Protein AF-A0A212UHA3-F1 (afdb_monomer)

Structure (mmCIF, N/CA/C/O backbone):
data_AF-A0A212UHA3-F1
#
_entry.id   AF-A0A212UHA3-F1
#
loop_
_atom_site.group_PDB
_atom_site.id
_atom_site.type_symbol
_atom_site.label_atom_id
_atom_site.label_alt_id
_atom_site.label_comp_id
_atom_site.label_asym_id
_atom_site.label_entity_id
_atom_site.label_seq_id
_atom_site.pdbx_PDB_ins_code
_atom_site.Cartn_x
_atom_site.Cartn_y
_atom_site.Cartn_z
_atom_site.occupancy
_atom_site.B_iso_or_equiv
_atom_site.auth_seq_id
_atom_site.auth_comp_id
_atom_site.au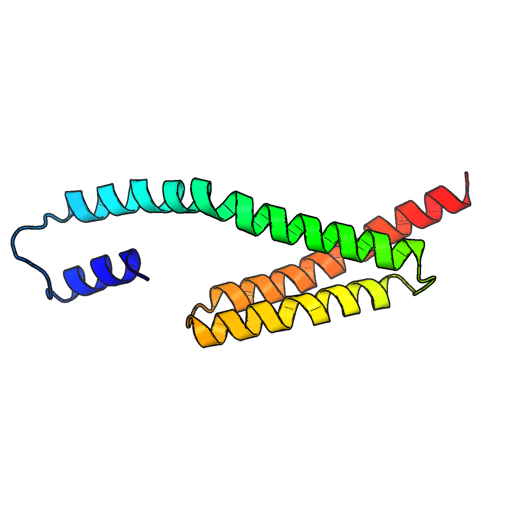th_asym_id
_atom_site.auth_atom_id
_atom_site.pdbx_PDB_model_num
ATOM 1 N N . MET A 1 1 ? 6.995 -4.032 -18.644 1.00 47.06 1 MET A N 1
ATOM 2 C CA . MET A 1 1 ? 8.393 -4.121 -19.116 1.00 47.06 1 MET A CA 1
ATOM 3 C C . MET A 1 1 ? 8.597 -3.582 -20.530 1.00 47.06 1 MET A C 1
ATOM 5 O O . MET A 1 1 ? 9.702 -3.164 -20.809 1.00 47.06 1 MET A O 1
ATOM 9 N N . THR A 1 2 ? 7.586 -3.495 -21.397 1.00 55.62 2 THR A N 1
ATOM 10 C CA . THR A 1 2 ? 7.759 -3.180 -22.831 1.00 55.62 2 THR A CA 1
ATOM 11 C C . THR A 1 2 ? 8.193 -1.740 -23.151 1.00 55.62 2 THR A C 1
ATOM 13 O O . THR A 1 2 ? 9.024 -1.548 -24.021 1.00 55.62 2 THR A O 1
ATOM 16 N N . TYR A 1 3 ? 7.715 -0.717 -22.433 1.00 55.81 3 TYR A N 1
ATOM 17 C CA . TYR A 1 3 ? 7.925 0.691 -22.835 1.00 55.81 3 TYR A CA 1
ATOM 18 C C . TYR A 1 3 ? 9.297 1.260 -22.474 1.00 55.81 3 TYR A C 1
ATOM 20 O O . TYR A 1 3 ? 9.972 1.839 -23.320 1.00 55.81 3 TYR A O 1
ATOM 28 N N . ALA A 1 4 ? 9.744 1.044 -21.231 1.00 56.06 4 ALA A N 1
ATOM 29 C CA . ALA A 1 4 ? 11.111 1.377 -20.838 1.00 56.06 4 ALA A CA 1
ATOM 30 C C . ALA A 1 4 ? 12.104 0.593 -21.702 1.00 56.06 4 ALA A C 1
ATOM 32 O O . ALA A 1 4 ? 13.076 1.163 -22.175 1.00 56.06 4 ALA A O 1
ATOM 33 N N . PHE A 1 5 ? 11.813 -0.676 -21.993 1.00 58.06 5 PHE A N 1
ATOM 34 C CA . PHE A 1 5 ? 12.634 -1.516 -22.859 1.00 58.06 5 PHE A CA 1
ATOM 35 C C . PHE A 1 5 ? 12.654 -1.000 -24.307 1.00 58.06 5 PHE A C 1
ATOM 37 O O . PHE A 1 5 ? 13.742 -0.824 -24.825 1.00 58.06 5 PHE A O 1
ATOM 44 N N . ASN A 1 6 ? 11.525 -0.616 -24.916 1.00 59.06 6 ASN A N 1
ATOM 45 C CA . ASN A 1 6 ? 11.484 -0.031 -26.269 1.00 59.06 6 ASN A CA 1
ATOM 46 C C . ASN A 1 6 ? 12.257 1.293 -26.368 1.00 59.06 6 ASN A C 1
ATOM 48 O O . ASN A 1 6 ? 13.009 1.499 -27.318 1.00 59.06 6 ASN A O 1
ATOM 52 N N . ILE A 1 7 ? 12.133 2.169 -25.365 1.00 63.53 7 ILE A N 1
ATOM 53 C CA . ILE A 1 7 ? 12.916 3.411 -25.293 1.00 63.53 7 ILE A CA 1
ATOM 54 C C . ILE A 1 7 ? 14.409 3.084 -25.161 1.00 63.53 7 ILE A C 1
ATOM 56 O O . ILE A 1 7 ? 15.228 3.651 -25.876 1.00 63.53 7 ILE A O 1
ATOM 60 N N . THR A 1 8 ? 14.770 2.128 -24.300 1.00 59.28 8 THR A N 1
ATOM 61 C CA . THR A 1 8 ? 16.168 1.722 -24.084 1.00 59.28 8 THR A CA 1
ATOM 62 C C . THR A 1 8 ? 16.757 1.074 -25.345 1.00 59.28 8 THR A C 1
ATOM 64 O O . THR A 1 8 ? 17.827 1.471 -25.786 1.00 59.28 8 THR A O 1
ATOM 67 N N . PHE A 1 9 ? 16.039 0.158 -25.999 1.00 61.69 9 PHE A N 1
ATOM 68 C CA . PHE A 1 9 ? 16.440 -0.492 -27.254 1.00 61.69 9 PHE A CA 1
ATOM 69 C C . PHE A 1 9 ? 16.665 0.517 -28.381 1.00 61.69 9 PHE A C 1
ATOM 71 O O . PHE A 1 9 ? 17.671 0.437 -29.083 1.00 61.69 9 PHE A O 1
ATOM 78 N N . LYS A 1 10 ? 15.797 1.529 -28.493 1.00 63.66 10 LYS A N 1
ATOM 79 C CA . LYS A 1 10 ? 15.949 2.603 -29.478 1.00 63.66 10 LYS A CA 1
ATOM 80 C C . LYS A 1 10 ? 17.114 3.546 -29.170 1.00 63.66 10 LYS A C 1
ATOM 82 O O . LYS A 1 10 ? 17.811 3.956 -30.091 1.00 63.66 10 LYS A O 1
ATOM 87 N N . VAL A 1 11 ? 17.382 3.836 -27.891 1.00 67.25 11 VAL A N 1
ATOM 88 C CA . VAL A 1 11 ? 18.584 4.577 -27.453 1.00 67.25 11 VAL A CA 1
ATOM 89 C C . VAL A 1 11 ? 19.869 3.800 -27.770 1.00 67.25 11 VAL A C 1
ATOM 91 O O . VAL A 1 11 ? 20.859 4.404 -28.170 1.00 67.25 11 VAL A O 1
ATOM 94 N N . PHE A 1 12 ? 19.853 2.471 -27.645 1.00 69.31 12 PHE A N 1
ATOM 95 C CA . PHE A 1 12 ? 20.987 1.604 -27.991 1.00 69.31 12 PHE A CA 1
ATOM 96 C C . PHE A 1 12 ? 21.068 1.243 -29.487 1.00 69.31 12 PHE A C 1
ATOM 98 O O . PHE A 1 12 ? 21.968 0.502 -29.877 1.00 69.31 12 PHE A O 1
ATOM 105 N N . GLY A 1 13 ? 20.167 1.757 -30.335 1.00 62.09 13 GLY A N 1
ATOM 106 C CA . GLY A 1 13 ? 20.157 1.486 -31.779 1.00 62.09 13 GLY A CA 1
ATOM 107 C C . GLY A 1 13 ? 19.785 0.046 -32.154 1.00 62.09 13 GLY A C 1
ATOM 108 O O . GLY A 1 13 ? 20.020 -0.380 -33.280 1.00 62.09 13 GLY A O 1
ATOM 109 N N . ILE A 1 14 ? 19.207 -0.715 -31.223 1.00 57.50 14 ILE A N 1
ATOM 110 C CA . ILE A 1 14 ? 18.754 -2.089 -31.433 1.00 57.50 14 ILE A CA 1
ATOM 111 C C . ILE A 1 14 ? 17.256 -2.013 -31.754 1.00 57.50 14 ILE A C 1
ATOM 1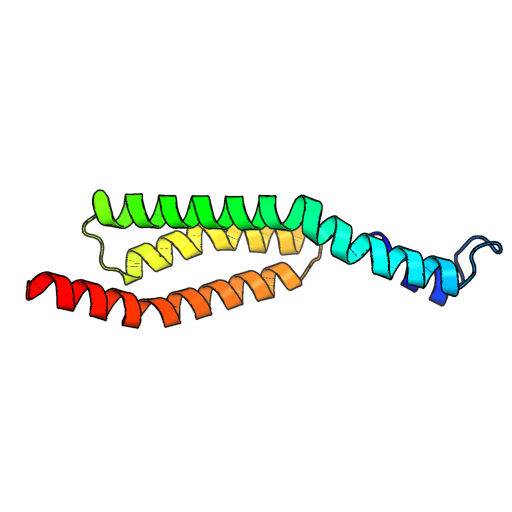13 O O . ILE A 1 14 ? 16.412 -2.119 -30.873 1.00 57.50 14 ILE A O 1
ATOM 117 N N . GLY A 1 15 ? 16.895 -1.746 -33.007 1.00 56.88 15 GLY A N 1
ATOM 118 C CA . GLY A 1 15 ? 15.494 -1.608 -33.414 1.00 56.88 15 GLY A CA 1
ATOM 119 C C . GLY A 1 15 ? 15.340 -1.541 -34.927 1.00 56.88 15 GLY A C 1
ATOM 120 O O . GLY A 1 15 ? 16.282 -1.186 -35.630 1.00 56.88 15 GLY A O 1
ATOM 121 N N . SER A 1 16 ? 14.164 -1.916 -35.437 1.00 58.78 16 SER A N 1
ATOM 122 C CA . SER A 1 16 ? 13.890 -1.854 -36.875 1.00 58.78 16 SER A CA 1
ATOM 123 C C . SER A 1 16 ? 13.989 -0.406 -37.377 1.00 58.78 16 SER A C 1
ATOM 125 O O . SER A 1 16 ? 13.445 0.507 -36.755 1.00 58.78 16 SER A O 1
ATOM 127 N N . GLU A 1 17 ? 14.671 -0.185 -38.504 1.00 58.75 17 GLU A N 1
ATOM 128 C CA . GLU A 1 17 ? 14.939 1.150 -39.076 1.00 58.75 17 GLU A CA 1
ATOM 129 C C . GLU A 1 17 ? 13.669 1.950 -39.445 1.00 58.75 17 GLU A C 1
ATOM 131 O O . GLU A 1 17 ? 13.758 3.094 -39.880 1.00 58.75 17 GLU A O 1
ATOM 136 N N . HIS A 1 18 ? 12.478 1.361 -39.298 1.00 57.56 18 HIS A N 1
ATOM 137 C CA . HIS A 1 18 ? 11.197 1.931 -39.721 1.00 57.56 18 HIS A CA 1
ATOM 138 C C . HIS A 1 18 ? 10.392 2.595 -38.597 1.00 57.56 18 HIS A C 1
ATOM 140 O O . HIS A 1 18 ? 9.358 3.203 -38.870 1.00 57.56 18 HIS A O 1
ATOM 146 N N . GLU A 1 19 ? 10.832 2.526 -37.340 1.00 63.59 19 GLU A N 1
ATOM 147 C CA . GLU A 1 19 ? 10.139 3.221 -36.257 1.00 63.59 19 GLU A CA 1
ATOM 148 C C . GLU A 1 19 ? 10.716 4.630 -36.064 1.00 63.59 19 GLU A C 1
ATOM 150 O O . GLU A 1 19 ? 11.875 4.796 -35.683 1.00 63.59 19 GLU A O 1
ATOM 155 N N . THR A 1 20 ? 9.902 5.675 -36.205 1.00 76.06 20 THR A N 1
ATOM 156 C CA . THR A 1 20 ? 10.263 7.057 -35.843 1.00 76.06 20 THR A CA 1
ATOM 157 C C . THR A 1 20 ? 10.168 7.292 -34.328 1.00 76.06 20 THR A C 1
ATOM 159 O O . THR A 1 20 ? 9.489 6.570 -33.600 1.00 76.06 20 THR A O 1
ATOM 162 N N . TRP A 1 21 ? 10.913 8.261 -33.784 1.00 71.25 21 TRP A N 1
ATOM 163 C CA . TRP A 1 21 ? 10.851 8.587 -32.346 1.00 71.25 21 TRP A CA 1
ATOM 164 C C . TRP A 1 21 ? 9.462 9.066 -31.914 1.00 71.25 21 TRP A C 1
ATOM 166 O O . TRP A 1 21 ? 9.014 8.757 -30.812 1.00 71.25 21 TRP A O 1
ATOM 176 N N . GLU A 1 22 ? 8.768 9.766 -32.809 1.00 78.50 22 GLU A N 1
ATOM 177 C CA . GLU A 1 22 ? 7.426 10.289 -32.572 1.00 78.50 22 GLU A CA 1
ATOM 178 C C . GLU A 1 22 ? 6.403 9.175 -32.340 1.00 78.50 22 GLU A C 1
ATOM 180 O O . GLU A 1 22 ? 5.627 9.266 -31.392 1.00 78.50 22 GLU A O 1
ATOM 185 N N . SER A 1 23 ? 6.439 8.092 -33.128 1.00 74.56 23 SER A N 1
ATOM 186 C CA . SER A 1 23 ? 5.497 6.979 -32.964 1.00 74.56 23 SER A CA 1
ATOM 187 C C . SER A 1 23 ? 5.686 6.269 -31.624 1.00 74.56 23 SER A C 1
ATOM 189 O O . SER A 1 23 ? 4.713 6.057 -30.908 1.00 74.56 23 SER A O 1
ATOM 191 N N . VAL A 1 24 ? 6.933 5.999 -31.225 1.00 73.69 24 VAL A N 1
ATOM 192 C CA . VAL A 1 24 ? 7.248 5.319 -29.955 1.00 73.69 24 VAL A CA 1
ATOM 193 C C . VAL A 1 24 ? 6.847 6.160 -28.741 1.00 73.69 24 VAL A C 1
ATOM 195 O O . VAL A 1 24 ? 6.321 5.625 -27.760 1.00 73.69 24 VAL A O 1
ATOM 198 N N . LEU A 1 25 ? 7.074 7.477 -28.787 1.00 76.19 25 LEU A N 1
ATOM 199 C CA . LEU A 1 25 ? 6.689 8.384 -27.703 1.00 76.19 25 LEU A CA 1
ATOM 200 C C . LEU A 1 25 ? 5.170 8.535 -27.604 1.00 76.19 25 LEU A C 1
ATOM 202 O O . LEU A 1 25 ? 4.630 8.481 -26.501 1.00 76.19 25 LEU A O 1
ATOM 206 N N . LEU A 1 26 ? 4.484 8.687 -28.736 1.00 79.19 26 LEU A N 1
ATOM 207 C CA . LEU A 1 26 ? 3.035 8.874 -28.784 1.00 79.19 26 LEU A CA 1
ATOM 208 C C . LEU A 1 26 ? 2.301 7.592 -28.369 1.00 79.19 26 LEU A C 1
ATOM 210 O O . LEU A 1 26 ? 1.371 7.642 -27.563 1.00 79.19 26 LEU A O 1
ATOM 214 N N . GLU A 1 27 ? 2.778 6.434 -28.828 1.00 74.81 27 GLU A N 1
ATOM 215 C CA . GLU A 1 27 ? 2.256 5.132 -28.423 1.00 74.81 27 GLU A CA 1
ATOM 216 C C . GLU A 1 27 ? 2.441 4.910 -26.921 1.00 74.81 27 GLU A C 1
ATOM 218 O O . GLU A 1 27 ? 1.477 4.564 -26.236 1.00 74.81 27 GLU A O 1
ATOM 223 N N . SER A 1 28 ? 3.632 5.192 -26.381 1.00 71.75 28 SER A N 1
ATOM 224 C CA . SER A 1 28 ? 3.902 5.093 -24.940 1.00 71.75 28 SER A CA 1
ATOM 225 C C . SER A 1 28 ? 3.034 6.063 -24.127 1.00 71.75 28 SER A C 1
ATOM 227 O O . SER A 1 28 ? 2.495 5.684 -23.087 1.00 71.75 28 SER A O 1
ATOM 229 N N . LEU A 1 29 ? 2.846 7.297 -24.606 1.00 77.81 29 LEU A N 1
ATOM 230 C CA . LEU A 1 29 ? 2.038 8.319 -23.937 1.00 77.81 29 LEU A CA 1
ATOM 231 C C . LEU A 1 29 ? 0.561 7.918 -23.825 1.00 77.81 29 LEU A C 1
ATOM 233 O O . LEU A 1 29 ? -0.069 8.227 -22.819 1.00 77.81 29 LEU A O 1
ATOM 237 N N . LEU A 1 30 ? 0.011 7.225 -24.826 1.00 77.31 30 LEU A N 1
ATOM 238 C CA . LEU A 1 30 ? -1.379 6.759 -24.820 1.00 77.31 30 LEU A CA 1
ATOM 239 C C . LEU A 1 30 ? -1.562 5.428 -24.087 1.00 77.31 30 LEU A C 1
ATOM 241 O O . LEU A 1 30 ? -2.531 5.257 -23.344 1.00 77.31 30 LEU A O 1
ATOM 245 N N . THR A 1 31 ? -0.648 4.478 -24.274 1.00 72.50 31 THR A N 1
ATOM 246 C CA . THR A 1 31 ? -0.811 3.132 -23.707 1.00 72.50 31 THR A CA 1
ATOM 247 C C . THR A 1 31 ? -0.563 3.081 -22.207 1.00 72.50 31 THR A C 1
ATOM 249 O O . THR A 1 31 ? -1.271 2.348 -21.523 1.00 72.50 31 THR A O 1
ATOM 252 N N . ILE A 1 32 ? 0.368 3.872 -21.662 1.00 73.00 32 ILE A N 1
ATOM 253 C CA . ILE A 1 32 ? 0.638 3.910 -20.215 1.00 73.00 32 ILE A CA 1
ATOM 254 C C . ILE A 1 32 ? -0.617 4.283 -19.396 1.00 73.00 32 ILE A C 1
ATOM 256 O O . ILE A 1 32 ? -1.001 3.498 -18.522 1.00 73.00 32 ILE A O 1
ATOM 260 N N . PRO A 1 33 ? -1.295 5.423 -19.643 1.00 73.81 33 PRO A N 1
ATOM 261 C CA . PRO A 1 33 ? -2.497 5.781 -18.898 1.00 73.81 33 PRO A CA 1
ATOM 262 C C . PRO A 1 33 ? -3.664 4.839 -19.195 1.00 73.81 33 PRO A C 1
ATOM 264 O O . PRO A 1 33 ? -4.421 4.537 -18.278 1.00 73.81 33 PRO A O 1
ATOM 267 N N . LEU A 1 34 ? -3.797 4.318 -20.420 1.00 78.25 34 LEU A N 1
ATOM 268 C CA . LEU A 1 34 ? -4.854 3.362 -20.760 1.00 78.25 34 LEU A CA 1
ATOM 269 C C . LEU A 1 34 ? -4.697 2.040 -19.995 1.00 78.25 34 LEU A C 1
ATOM 271 O O . LEU A 1 34 ? -5.661 1.543 -19.420 1.00 78.25 34 LEU A O 1
ATOM 275 N N . LEU A 1 35 ? -3.479 1.497 -19.934 1.00 70.50 35 LEU A N 1
ATOM 276 C CA . LEU A 1 35 ? -3.161 0.300 -19.153 1.00 70.50 35 LEU A CA 1
ATOM 277 C C . LEU A 1 35 ? -3.408 0.528 -17.665 1.00 70.50 35 LEU A C 1
ATOM 279 O O . LEU A 1 35 ? -3.988 -0.331 -16.997 1.00 70.50 35 LEU A O 1
ATOM 283 N N . PHE A 1 36 ? -3.009 1.696 -17.154 1.00 74.88 36 PHE A N 1
ATOM 284 C CA . PHE A 1 36 ? -3.316 2.066 -15.783 1.00 74.88 36 PHE A CA 1
ATOM 285 C C . PHE A 1 36 ? -4.827 2.145 -15.559 1.00 74.88 36 PHE A C 1
ATOM 287 O O . PHE A 1 36 ? -5.295 1.614 -14.568 1.00 74.88 36 PHE A O 1
ATOM 294 N N . LEU A 1 37 ? -5.609 2.724 -16.470 1.00 76.75 37 LEU A N 1
ATOM 295 C CA . LEU A 1 37 ? -7.058 2.863 -16.310 1.00 76.75 37 LEU A CA 1
ATOM 296 C C . LEU A 1 37 ? -7.812 1.528 -16.424 1.00 76.75 37 LEU A C 1
ATOM 298 O O . LEU A 1 37 ? -8.819 1.339 -15.750 1.00 76.75 37 LEU A O 1
ATOM 302 N N . LEU A 1 38 ? -7.342 0.603 -17.264 1.00 78.38 38 LEU A N 1
ATOM 303 C CA . LEU A 1 38 ? -8.012 -0.679 -17.488 1.00 78.38 38 LEU A CA 1
ATOM 304 C C . LEU A 1 38 ? -7.737 -1.676 -16.354 1.00 78.38 38 LEU A C 1
ATOM 306 O O . LEU A 1 38 ? -8.644 -2.357 -15.883 1.00 78.38 38 LEU A O 1
ATOM 310 N N . TYR A 1 39 ? -6.479 -1.754 -15.911 1.00 71.19 39 TYR A N 1
ATOM 311 C CA . TYR A 1 39 ? -6.028 -2.771 -14.956 1.00 71.19 39 TYR A CA 1
ATOM 312 C C . TYR A 1 39 ? -5.756 -2.205 -13.560 1.00 71.19 39 TYR A C 1
ATOM 314 O O . TYR A 1 39 ? -5.925 -2.906 -12.563 1.00 71.19 39 TYR A O 1
ATOM 322 N N . GLY A 1 40 ? -5.371 -0.932 -13.465 1.00 72.44 40 GLY A N 1
ATOM 323 C CA . GLY A 1 40 ? -5.057 -0.264 -12.202 1.00 72.44 40 GLY A CA 1
ATOM 324 C C . GLY A 1 40 ? -6.246 -0.215 -11.243 1.00 72.44 40 GLY A C 1
ATOM 325 O O . GLY A 1 40 ? -6.093 -0.703 -10.127 1.00 72.44 40 GLY A O 1
ATOM 326 N N . PRO A 1 41 ? -7.439 0.281 -11.631 1.00 77.56 41 PRO A N 1
ATOM 327 C CA . PRO A 1 41 ? -8.611 0.309 -10.760 1.00 77.56 41 PRO A CA 1
ATOM 328 C C . PRO A 1 41 ? -9.034 -1.061 -10.244 1.00 77.56 41 PRO A C 1
ATOM 330 O O . PRO A 1 41 ? -9.444 -1.160 -9.094 1.00 77.56 41 PRO A O 1
ATOM 333 N N . LEU A 1 42 ? -8.915 -2.119 -11.053 1.00 74.25 42 LEU A N 1
ATOM 334 C CA . LEU A 1 42 ? -9.259 -3.474 -10.621 1.00 74.25 42 LEU A CA 1
ATOM 335 C C . LEU A 1 42 ? -8.294 -3.964 -9.534 1.00 74.25 42 LEU A C 1
ATOM 337 O O . LEU A 1 42 ? -8.725 -4.474 -8.502 1.00 74.25 42 LEU A O 1
ATOM 341 N N . ILE A 1 43 ? -6.991 -3.762 -9.744 1.00 72.38 43 ILE A N 1
ATOM 342 C CA . ILE A 1 43 ? -5.946 -4.158 -8.793 1.00 72.38 43 ILE A CA 1
ATOM 343 C C . ILE A 1 43 ? -6.038 -3.316 -7.514 1.00 72.38 43 ILE A C 1
ATOM 345 O O . ILE A 1 43 ? -6.044 -3.863 -6.413 1.00 72.38 43 ILE A O 1
ATOM 349 N N . ILE A 1 44 ? -6.158 -1.993 -7.647 1.00 74.44 44 ILE A N 1
ATOM 350 C CA . ILE A 1 44 ? -6.276 -1.055 -6.524 1.00 74.44 44 ILE A CA 1
ATOM 351 C C . ILE A 1 44 ? -7.582 -1.303 -5.760 1.00 74.44 44 ILE A C 1
ATOM 353 O O . ILE A 1 44 ? -7.576 -1.364 -4.534 1.00 74.44 44 ILE A O 1
ATOM 357 N N . GLY A 1 45 ? -8.695 -1.485 -6.466 1.00 75.94 45 GLY A N 1
ATOM 358 C CA . GLY A 1 45 ? -10.000 -1.775 -5.879 1.00 75.94 45 GLY A CA 1
ATOM 359 C C . GLY A 1 45 ? -10.012 -3.103 -5.128 1.00 75.94 45 GLY A C 1
ATOM 360 O O . GLY A 1 45 ? -10.461 -3.148 -3.986 1.00 75.94 45 GLY A O 1
ATOM 361 N N . GLY A 1 46 ? -9.449 -4.163 -5.717 1.00 76.06 46 GLY A N 1
ATOM 362 C CA . GLY A 1 46 ? -9.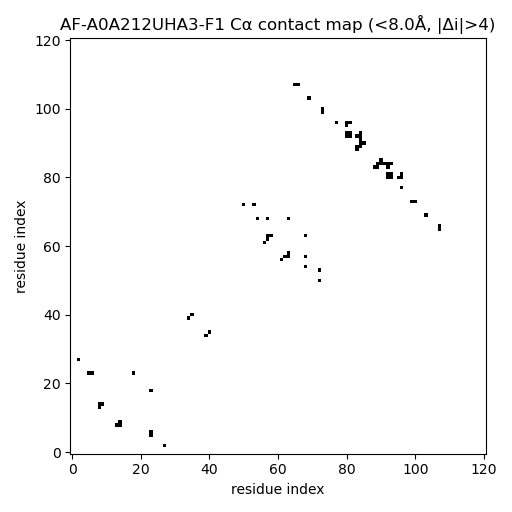279 -5.455 -5.048 1.00 76.06 46 GLY A CA 1
ATOM 363 C C . GLY A 1 46 ? -8.402 -5.350 -3.800 1.00 76.06 46 GLY A C 1
ATOM 364 O O . GLY A 1 46 ? -8.752 -5.883 -2.750 1.00 76.06 46 GLY A O 1
ATOM 365 N N . PHE A 1 47 ? -7.310 -4.588 -3.879 1.00 73.69 47 PHE A N 1
ATOM 366 C CA . PHE A 1 47 ? -6.440 -4.316 -2.738 1.00 73.69 47 PHE A CA 1
ATOM 367 C C . PHE A 1 47 ? -7.181 -3.601 -1.595 1.00 73.69 47 PHE A C 1
ATOM 369 O O . PHE A 1 47 ? -7.117 -4.040 -0.446 1.00 73.69 47 PHE A O 1
ATOM 376 N N . TYR A 1 48 ? -7.950 -2.551 -1.901 1.00 75.75 48 TYR A N 1
ATOM 377 C CA . TYR A 1 48 ? -8.779 -1.863 -0.906 1.00 75.75 48 TYR A CA 1
ATOM 378 C C . TYR A 1 48 ? -9.881 -2.755 -0.328 1.00 75.75 48 TYR A C 1
ATOM 380 O O . TYR A 1 48 ? -10.145 -2.687 0.870 1.00 75.75 48 TYR A O 1
ATOM 388 N N . ALA A 1 49 ? -10.509 -3.606 -1.139 1.00 77.12 49 ALA A N 1
ATOM 389 C CA . ALA A 1 49 ? -11.539 -4.526 -0.666 1.00 77.12 49 ALA A CA 1
ATOM 390 C C . ALA A 1 49 ? -10.979 -5.538 0.346 1.00 77.12 49 ALA A C 1
ATOM 392 O O . ALA A 1 49 ? -11.598 -5.773 1.384 1.00 77.12 49 ALA A O 1
ATOM 393 N N . VAL A 1 50 ? -9.786 -6.088 0.086 1.00 79.56 50 VAL A N 1
ATOM 394 C CA . VAL A 1 50 ? -9.091 -6.988 1.021 1.00 79.56 50 VAL A CA 1
ATOM 395 C C . VAL A 1 50 ? -8.748 -6.266 2.321 1.00 79.56 50 VAL A C 1
ATOM 397 O O . VAL A 1 50 ? -8.993 -6.818 3.390 1.00 79.56 50 VAL A O 1
ATOM 400 N N . LEU A 1 51 ? -8.252 -5.026 2.243 1.00 77.12 51 LEU A N 1
ATOM 401 C CA . LEU A 1 51 ? -7.965 -4.204 3.423 1.00 77.12 51 LEU A CA 1
ATOM 402 C C . LEU A 1 51 ? -9.200 -3.963 4.281 1.00 77.12 51 LEU A C 1
ATOM 404 O O . LEU A 1 51 ? -9.169 -4.210 5.480 1.00 77.12 51 LEU A O 1
ATOM 408 N N . ILE A 1 52 ? -10.299 -3.530 3.665 1.00 78.69 52 ILE A N 1
ATOM 409 C CA . ILE A 1 52 ? -11.557 -3.287 4.374 1.00 78.69 52 ILE A CA 1
ATOM 410 C C . ILE A 1 52 ? -12.080 -4.589 4.992 1.00 78.69 52 ILE A C 1
ATOM 412 O O . ILE A 1 52 ? -12.556 -4.579 6.124 1.00 78.69 52 ILE A O 1
ATOM 416 N N . GLY A 1 53 ? -11.977 -5.716 4.281 1.00 79.19 53 GLY A N 1
ATOM 417 C CA . GLY A 1 53 ? -12.350 -7.026 4.814 1.00 79.19 53 GLY A CA 1
ATOM 418 C C . GLY A 1 53 ? -11.524 -7.419 6.041 1.00 79.19 53 GLY A C 1
ATOM 419 O O . GLY A 1 53 ? -12.086 -7.887 7.031 1.00 79.19 53 GLY A O 1
ATOM 420 N N . LEU A 1 54 ? -10.211 -7.178 5.999 1.00 75.19 54 LEU A N 1
ATOM 421 C CA . LEU A 1 54 ? -9.290 -7.401 7.116 1.00 75.19 54 LEU A CA 1
ATOM 422 C C . LEU A 1 54 ? -9.609 -6.495 8.306 1.00 75.19 54 LEU A C 1
ATOM 424 O O . LEU A 1 54 ? -9.746 -7.004 9.415 1.00 75.19 54 LEU A O 1
ATOM 428 N N . ASP A 1 55 ? -9.823 -5.200 8.068 1.00 73.81 55 ASP A N 1
ATOM 429 C CA . ASP A 1 55 ? -10.257 -4.240 9.084 1.00 73.81 55 ASP A CA 1
ATOM 430 C C . ASP A 1 55 ? -11.554 -4.732 9.755 1.00 73.81 55 ASP A C 1
ATOM 432 O O . ASP A 1 55 ? -11.618 -4.868 10.978 1.00 73.81 55 ASP A O 1
ATOM 436 N N . VAL A 1 56 ? -12.593 -5.050 8.971 1.00 78.38 56 VAL A N 1
ATOM 437 C CA . VAL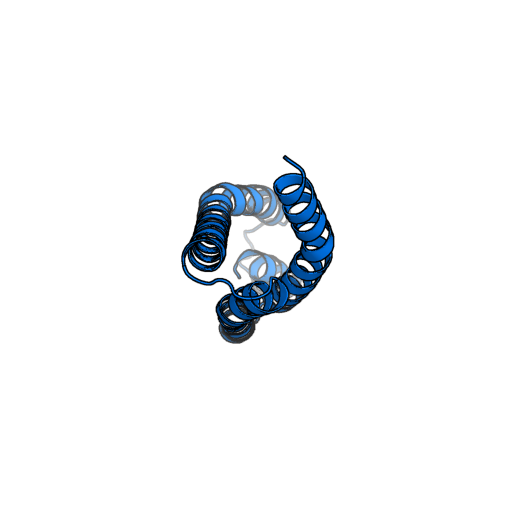 A 1 56 ? -13.889 -5.509 9.496 1.00 78.38 56 VAL A CA 1
ATOM 438 C C . VAL A 1 56 ? -13.718 -6.771 10.329 1.00 78.38 56 VAL A C 1
ATOM 440 O O . VAL A 1 56 ? -14.197 -6.810 11.463 1.00 78.38 56 VAL A O 1
ATOM 443 N N . LEU A 1 57 ? -13.020 -7.785 9.817 1.00 75.81 57 LEU A N 1
ATOM 444 C CA . LEU A 1 57 ? -12.802 -9.044 10.526 1.00 75.81 57 LEU A CA 1
ATOM 445 C C . LEU A 1 57 ? -12.022 -8.814 11.824 1.00 75.81 57 LEU A C 1
ATOM 447 O O . LEU A 1 57 ? -12.415 -9.306 12.882 1.00 75.81 57 LEU A O 1
ATOM 451 N N . CYS A 1 58 ? -10.973 -7.996 11.777 1.00 68.56 58 CYS A N 1
ATOM 452 C CA . CYS A 1 58 ? -10.165 -7.697 12.944 1.00 68.56 58 CYS A CA 1
ATOM 453 C C . CYS A 1 58 ? -10.917 -6.890 14.006 1.00 68.56 58 CYS A C 1
ATOM 455 O O . CYS A 1 58 ? -10.768 -7.212 15.179 1.00 68.56 58 CYS A O 1
ATOM 457 N N . PHE A 1 59 ? -11.740 -5.900 13.646 1.00 69.69 59 PHE A N 1
ATOM 458 C CA . PHE A 1 59 ? -12.491 -5.099 14.624 1.00 69.69 59 PHE A CA 1
ATOM 459 C C . PHE A 1 59 ? -13.762 -5.780 15.146 1.00 69.69 59 PHE A C 1
ATOM 461 O O . PHE A 1 59 ? -14.201 -5.466 16.253 1.00 69.69 59 PHE A O 1
ATOM 468 N N . THR A 1 60 ? -14.369 -6.688 14.377 1.00 70.25 60 THR A N 1
ATOM 469 C CA . THR A 1 60 ? -15.602 -7.386 14.790 1.00 70.25 60 THR A CA 1
ATOM 470 C C . THR A 1 60 ? -15.330 -8.677 15.556 1.00 70.25 60 THR A C 1
ATOM 472 O O . THR A 1 60 ? -16.023 -8.948 16.535 1.00 70.25 60 THR A O 1
ATOM 475 N N . VAL A 1 61 ? -14.324 -9.460 15.155 1.00 64.8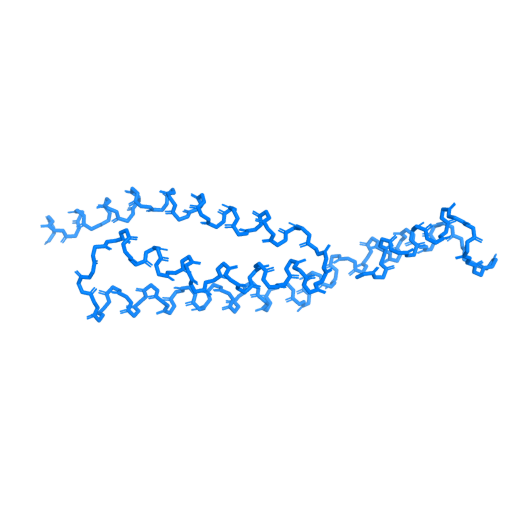1 61 VAL A N 1
ATOM 476 C CA . VAL A 1 61 ? -14.064 -10.793 15.730 1.00 64.81 61 VAL A CA 1
ATOM 477 C C . VAL A 1 61 ? -13.058 -10.723 16.874 1.00 64.81 61 VAL A C 1
ATOM 479 O O . VAL A 1 61 ? -13.193 -11.420 17.880 1.00 64.81 61 VAL A O 1
ATOM 482 N N . THR A 1 62 ? -12.052 -9.859 16.759 1.00 60.94 62 THR A N 1
ATOM 483 C CA . THR A 1 62 ? -10.952 -9.788 17.720 1.00 60.94 62 THR A CA 1
ATOM 484 C C . THR A 1 62 ? -10.945 -8.464 18.475 1.00 60.94 62 THR A C 1
ATOM 486 O O . THR A 1 62 ? -10.732 -7.405 17.905 1.00 60.94 62 THR A O 1
ATOM 489 N N . ARG A 1 63 ? -11.046 -8.496 19.810 1.00 70.12 63 ARG A N 1
ATOM 490 C CA . ARG A 1 63 ? -10.756 -7.322 20.667 1.00 70.12 63 ARG A CA 1
ATOM 491 C C . ARG A 1 63 ? -9.250 -7.017 20.744 1.00 70.12 63 ARG A C 1
ATOM 493 O O . ARG A 1 63 ? -8.726 -6.684 21.806 1.00 70.12 63 ARG A O 1
ATOM 500 N N . LEU A 1 64 ? -8.525 -7.217 19.647 1.00 74.44 64 LEU A N 1
ATOM 501 C CA . LEU A 1 64 ? -7.094 -6.974 19.596 1.00 74.44 64 LEU A CA 1
ATOM 502 C C . LEU A 1 64 ? -6.833 -5.461 19.620 1.00 74.44 64 LEU A C 1
ATOM 504 O O . LEU A 1 64 ? -7.586 -4.689 19.027 1.00 74.44 64 LEU A O 1
ATOM 508 N N . PRO A 1 65 ? -5.762 -5.015 20.296 1.00 74.94 65 PRO A N 1
ATOM 509 C CA . PRO A 1 65 ? -5.367 -3.617 20.260 1.00 74.94 65 PRO A CA 1
ATOM 510 C C . PRO A 1 65 ? -5.033 -3.207 18.822 1.00 74.94 65 PRO A C 1
ATOM 512 O O . PRO A 1 65 ? -4.375 -3.955 18.098 1.00 74.94 65 PRO A O 1
ATOM 515 N N . LEU A 1 66 ? -5.439 -1.992 18.448 1.00 75.44 66 LEU A N 1
ATOM 516 C CA . LEU A 1 66 ? -5.306 -1.406 17.109 1.00 75.44 66 LEU A CA 1
ATOM 517 C C . LEU A 1 66 ? -3.936 -1.652 16.457 1.00 75.44 66 LEU A C 1
ATOM 519 O O . LEU A 1 66 ? -3.855 -2.042 15.299 1.00 75.44 66 LEU A O 1
ATOM 523 N N . TRP A 1 67 ? -2.854 -1.482 17.218 1.00 74.25 67 TRP A N 1
ATOM 524 C CA . TRP A 1 67 ? -1.492 -1.706 16.728 1.00 74.25 67 TRP A CA 1
ATOM 525 C C . TRP A 1 67 ? -1.245 -3.138 16.227 1.00 74.25 67 TRP A C 1
ATOM 527 O O . TRP A 1 67 ? -0.561 -3.326 15.228 1.00 74.25 67 TRP A O 1
ATOM 537 N N . ARG A 1 68 ? -1.821 -4.156 16.883 1.00 79.00 68 ARG A N 1
ATOM 538 C CA . ARG A 1 68 ? -1.663 -5.562 16.469 1.00 79.00 68 ARG A CA 1
ATOM 539 C C . ARG A 1 68 ? -2.419 -5.871 15.182 1.00 79.00 68 ARG A C 1
ATOM 541 O O . ARG A 1 68 ? -1.926 -6.657 14.384 1.00 79.00 68 ARG A O 1
ATOM 548 N N . VAL A 1 69 ? -3.582 -5.253 14.986 1.00 78.88 69 VAL A N 1
ATOM 549 C CA . VAL A 1 69 ? -4.370 -5.385 13.751 1.00 78.88 69 VAL A CA 1
ATOM 550 C C . VAL A 1 69 ? -3.600 -4.801 12.571 1.00 78.88 69 VAL A C 1
ATOM 552 O O . VAL A 1 69 ? -3.387 -5.482 11.576 1.00 78.88 69 VAL A O 1
ATOM 555 N N . LEU A 1 70 ? -3.080 -3.586 12.734 1.00 77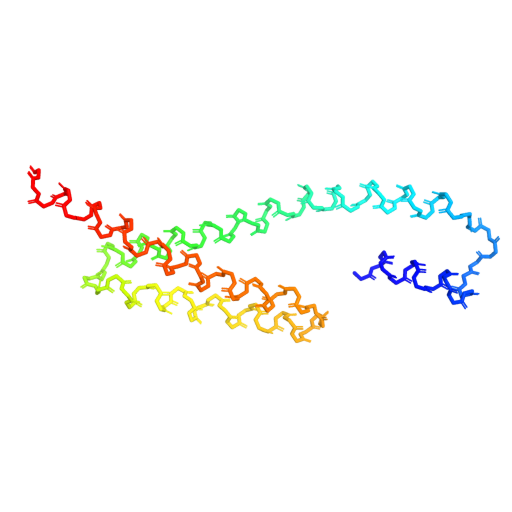.31 70 LEU A N 1
ATOM 556 C CA . LEU A 1 70 ? -2.286 -2.904 11.712 1.00 77.31 70 LEU A CA 1
ATOM 557 C C . LEU A 1 70 ? -0.989 -3.664 11.381 1.00 77.31 70 LEU A C 1
ATOM 559 O O . LEU A 1 70 ? -0.593 -3.773 10.223 1.00 77.31 70 LEU A O 1
ATOM 563 N N . LEU A 1 71 ? -0.344 -4.261 12.390 1.00 80.25 71 LEU A N 1
ATOM 564 C CA . LEU A 1 71 ? 0.822 -5.118 12.175 1.00 80.25 71 LEU A CA 1
ATOM 565 C C . LEU A 1 71 ? 0.462 -6.390 11.388 1.00 80.25 71 LEU A C 1
ATOM 567 O O . LEU A 1 71 ? 1.230 -6.796 10.522 1.00 80.25 71 LEU A O 1
ATOM 571 N N . LEU A 1 72 ? -0.691 -7.007 11.667 1.00 80.38 72 LEU A N 1
ATOM 572 C CA . LEU A 1 72 ? -1.185 -8.172 10.925 1.00 80.38 72 LEU A CA 1
ATOM 573 C C . LEU A 1 72 ? -1.515 -7.824 9.472 1.00 80.38 72 LEU A C 1
ATOM 575 O O . LEU A 1 72 ? -1.092 -8.549 8.577 1.00 80.38 72 LEU A O 1
ATOM 579 N N . GLU A 1 73 ? -2.201 -6.705 9.230 1.00 79.44 73 GLU A N 1
ATOM 580 C CA . GLU A 1 73 ? -2.452 -6.191 7.878 1.00 79.44 73 GLU A CA 1
ATOM 581 C C . GLU A 1 73 ? -1.143 -5.984 7.119 1.00 79.44 73 GLU A C 1
ATOM 583 O O . GLU A 1 73 ? -0.986 -6.460 5.994 1.00 79.44 73 GLU A O 1
ATOM 588 N N . TRP A 1 74 ? -0.170 -5.327 7.755 1.00 82.06 74 TRP A N 1
ATOM 589 C CA . TRP A 1 74 ? 1.145 -5.108 7.170 1.00 82.06 74 TRP A CA 1
ATOM 590 C C . TRP A 1 74 ? 1.857 -6.432 6.859 1.00 82.06 74 TRP A C 1
ATOM 592 O O . TRP A 1 74 ? 2.362 -6.607 5.753 1.00 82.06 74 TRP A O 1
ATOM 602 N N . LEU A 1 75 ? 1.845 -7.393 7.787 1.00 83.06 75 LEU A N 1
ATOM 603 C CA . LEU A 1 75 ? 2.514 -8.685 7.625 1.00 83.06 75 LEU A CA 1
ATOM 604 C C . LEU A 1 75 ? 1.849 -9.584 6.573 1.00 83.06 75 LEU A C 1
ATOM 606 O O . LEU A 1 75 ? 2.526 -10.409 5.977 1.00 83.06 75 LEU A O 1
ATOM 610 N N . LEU A 1 76 ? 0.548 -9.438 6.325 1.00 81.81 76 LEU A N 1
ATOM 611 C CA . LEU A 1 76 ? -0.152 -10.158 5.255 1.00 81.81 76 LEU A CA 1
ATOM 612 C C . LEU A 1 76 ? 0.149 -9.570 3.875 1.00 81.81 76 LEU A C 1
ATOM 614 O O . LEU A 1 76 ? 0.279 -10.297 2.893 1.00 81.81 76 LEU A O 1
ATOM 618 N N . ILE A 1 77 ? 0.267 -8.248 3.803 1.00 80.81 77 ILE A N 1
ATOM 619 C CA . ILE A 1 77 ? 0.317 -7.516 2.540 1.00 80.81 77 ILE A CA 1
ATOM 620 C C . ILE A 1 77 ? 1.746 -7.323 2.037 1.00 80.81 77 ILE A C 1
ATOM 622 O O . ILE A 1 77 ? 2.030 -7.503 0.852 1.00 80.81 77 ILE A O 1
ATOM 626 N N . VAL A 1 78 ? 2.670 -6.963 2.925 1.00 84.75 78 VAL A N 1
ATOM 627 C CA . VAL A 1 78 ? 4.043 -6.627 2.543 1.00 84.75 78 VAL A CA 1
ATOM 628 C C . VAL A 1 78 ? 4.817 -7.796 1.935 1.00 84.75 78 VAL A C 1
ATOM 630 O O . VAL A 1 78 ? 5.506 -7.554 0.946 1.00 84.75 78 VAL A O 1
ATOM 633 N N . PRO A 1 79 ? 4.699 -9.053 2.401 1.00 84.50 79 PRO A N 1
ATOM 634 C CA . PRO A 1 79 ? 5.388 -10.170 1.759 1.00 84.50 79 PRO A CA 1
ATOM 635 C C . PRO A 1 79 ? 5.002 -10.358 0.293 1.00 84.50 79 PRO A C 1
ATOM 637 O O . PRO A 1 79 ? 5.864 -10.700 -0.511 1.00 84.50 79 PRO A O 1
ATOM 640 N N . ILE A 1 80 ? 3.749 -10.076 -0.079 1.00 82.75 80 ILE A N 1
ATOM 641 C CA . ILE A 1 80 ? 3.293 -10.136 -1.476 1.00 82.75 80 ILE A CA 1
ATOM 642 C C . ILE A 1 80 ? 4.017 -9.068 -2.303 1.00 82.75 80 ILE A C 1
ATOM 644 O O . ILE A 1 80 ? 4.542 -9.365 -3.375 1.00 82.75 80 ILE A O 1
ATOM 648 N N . PHE A 1 81 ? 4.114 -7.841 -1.785 1.00 82.38 81 PHE A N 1
ATOM 649 C CA . PHE A 1 81 ? 4.846 -6.763 -2.452 1.00 82.38 81 PHE A CA 1
ATOM 650 C C . PHE A 1 81 ? 6.348 -7.024 -2.534 1.00 82.38 81 PHE A C 1
ATOM 652 O O . PHE A 1 81 ? 6.950 -6.759 -3.570 1.00 82.38 81 PHE A O 1
ATOM 659 N N . ILE A 1 82 ? 6.957 -7.569 -1.480 1.00 84.12 82 ILE A N 1
ATOM 660 C CA . ILE A 1 82 ? 8.369 -7.961 -1.479 1.00 84.12 82 ILE A CA 1
ATOM 661 C C . ILE A 1 82 ? 8.598 -9.064 -2.517 1.00 84.12 82 ILE A C 1
ATOM 663 O O . ILE A 1 82 ? 9.504 -8.952 -3.339 1.00 84.12 82 ILE A O 1
ATOM 667 N N . TRP A 1 83 ? 7.747 -10.092 -2.536 1.00 83.38 83 TRP A N 1
ATOM 668 C CA . TRP A 1 83 ? 7.803 -11.162 -3.528 1.00 83.38 83 TRP A CA 1
ATOM 669 C C . TRP A 1 83 ? 7.709 -10.609 -4.954 1.00 83.38 83 TRP A C 1
ATOM 671 O O . TRP A 1 83 ? 8.552 -10.921 -5.791 1.00 83.38 83 TRP A O 1
ATOM 681 N N . TRP A 1 84 ? 6.752 -9.720 -5.231 1.00 80.56 84 TRP A N 1
ATOM 682 C CA . TRP A 1 84 ? 6.635 -9.055 -6.533 1.00 80.56 84 TRP A CA 1
ATOM 683 C C . TRP A 1 84 ? 7.827 -8.157 -6.868 1.00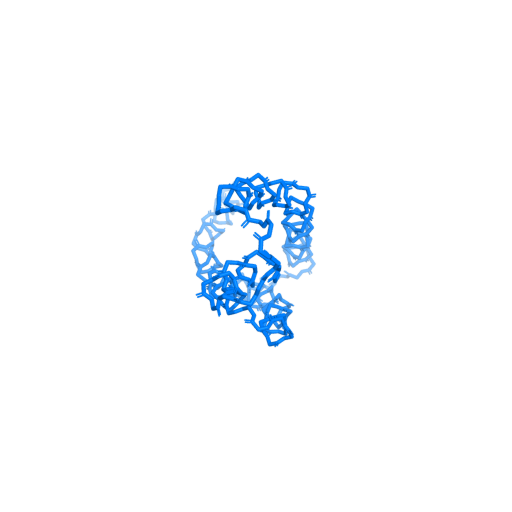 80.56 84 TRP A C 1
ATOM 685 O O . TRP A 1 84 ? 8.236 -8.115 -8.028 1.00 80.56 84 TRP A O 1
ATOM 695 N N . ALA A 1 85 ? 8.414 -7.472 -5.884 1.00 82.12 85 ALA A N 1
ATOM 696 C CA . ALA A 1 85 ? 9.615 -6.668 -6.092 1.00 82.12 85 ALA A CA 1
ATOM 697 C C . ALA A 1 85 ? 10.767 -7.527 -6.629 1.00 82.12 85 ALA A C 1
ATOM 699 O O . ALA A 1 85 ? 11.438 -7.118 -7.576 1.00 82.12 85 ALA A O 1
ATOM 700 N N . PHE A 1 86 ? 10.949 -8.729 -6.072 1.00 84.06 86 PHE A N 1
ATOM 701 C CA . PHE A 1 86 ? 11.978 -9.670 -6.513 1.00 84.06 86 PHE A CA 1
ATOM 702 C C . PHE A 1 86 ? 11.625 -10.365 -7.831 1.00 84.06 86 PHE A C 1
ATOM 704 O O . PHE A 1 86 ? 12.463 -10.397 -8.725 1.00 84.06 86 PHE A O 1
ATOM 711 N N . VAL A 1 87 ? 10.395 -10.868 -7.990 1.00 81.25 87 VAL A N 1
ATOM 712 C CA . VAL A 1 87 ? 9.970 -11.598 -9.201 1.00 81.25 87 VAL A CA 1
ATOM 713 C C . VAL A 1 87 ? 9.981 -10.707 -10.439 1.00 81.25 87 VAL A C 1
ATOM 715 O O . VAL A 1 87 ? 10.420 -11.132 -11.504 1.00 81.25 87 VAL A O 1
ATOM 718 N N . TYR A 1 88 ? 9.504 -9.469 -10.315 1.00 76.38 88 TYR A N 1
ATOM 719 C CA . TYR A 1 88 ? 9.391 -8.557 -11.452 1.00 76.38 88 TYR A CA 1
ATOM 720 C C . TYR A 1 88 ? 10.563 -7.572 -11.551 1.00 76.38 88 TYR A C 1
ATOM 722 O O . TYR A 1 88 ? 10.558 -6.730 -12.446 1.00 76.38 88 TYR A O 1
ATOM 730 N N . HIS A 1 89 ? 11.545 -7.635 -10.643 1.00 74.06 89 HIS A N 1
ATOM 731 C CA . HIS A 1 89 ? 12.633 -6.652 -10.517 1.00 74.06 89 HIS A CA 1
ATOM 732 C C . HIS A 1 89 ? 12.146 -5.187 -10.451 1.00 74.06 89 HIS A C 1
ATOM 734 O O . HIS A 1 89 ? 12.858 -4.252 -10.820 1.00 74.06 89 HIS A O 1
ATOM 740 N N . TYR A 1 90 ? 10.917 -4.970 -9.971 1.00 75.00 90 TYR A N 1
ATOM 741 C CA . TYR A 1 90 ? 10.299 -3.651 -9.851 1.00 75.00 90 TYR A CA 1
ATOM 742 C C . TYR A 1 90 ? 10.418 -3.147 -8.412 1.00 75.00 90 TYR A C 1
ATOM 744 O O . TYR A 1 90 ? 9.555 -3.381 -7.568 1.00 75.00 90 TYR A O 1
ATOM 752 N N . TRP A 1 91 ? 11.471 -2.378 -8.142 1.00 76.31 91 TRP A N 1
ATOM 753 C CA . TRP A 1 91 ? 11.731 -1.773 -6.828 1.00 76.31 91 TRP A CA 1
ATOM 754 C C . TRP A 1 91 ? 10.633 -0.807 -6.352 1.00 76.31 91 TRP A C 1
ATOM 756 O O . TRP A 1 91 ? 10.533 -0.526 -5.158 1.00 76.31 91 TRP A O 1
ATOM 766 N N . LEU A 1 92 ? 9.758 -0.352 -7.258 1.00 76.19 92 LEU A N 1
ATOM 767 C CA . LEU A 1 92 ? 8.562 0.430 -6.928 1.00 76.19 92 LEU A CA 1
ATOM 768 C C . LEU A 1 92 ? 7.671 -0.287 -5.897 1.00 76.19 92 LEU A C 1
ATOM 770 O O . LEU A 1 92 ? 7.100 0.361 -5.026 1.00 76.19 92 LEU A O 1
ATOM 774 N N . TRP A 1 93 ? 7.595 -1.621 -5.944 1.00 78.00 93 TRP A N 1
ATOM 775 C CA . TRP A 1 93 ? 6.826 -2.413 -4.980 1.00 78.00 93 TRP A CA 1
ATOM 776 C C . TRP A 1 93 ? 7.391 -2.326 -3.557 1.00 78.00 93 TRP A C 1
ATOM 778 O O . TRP A 1 93 ? 6.633 -2.348 -2.589 1.00 78.00 93 TRP A O 1
ATOM 788 N N . LEU A 1 94 ? 8.708 -2.141 -3.422 1.00 75.88 94 LEU A N 1
ATOM 789 C CA . LEU A 1 94 ? 9.354 -1.911 -2.131 1.00 75.88 94 LEU A CA 1
ATOM 790 C C . LEU A 1 94 ? 8.994 -0.523 -1.576 1.00 75.88 94 LEU A C 1
ATOM 792 O O . LEU A 1 94 ? 8.679 -0.386 -0.394 1.00 75.88 94 LEU A O 1
ATOM 796 N N . ALA A 1 95 ? 8.975 0.497 -2.440 1.00 78.50 95 ALA A N 1
ATOM 797 C CA . ALA A 1 95 ? 8.518 1.837 -2.071 1.00 78.50 95 ALA A CA 1
ATOM 798 C C . ALA A 1 95 ? 7.033 1.835 -1.662 1.00 78.50 95 ALA A C 1
ATOM 800 O O . ALA A 1 95 ? 6.661 2.478 -0.681 1.00 78.50 95 ALA A O 1
ATOM 801 N N . LEU A 1 96 ? 6.199 1.049 -2.351 1.00 77.88 96 LEU A N 1
ATOM 802 C CA . LEU A 1 96 ? 4.800 0.808 -1.991 1.00 77.8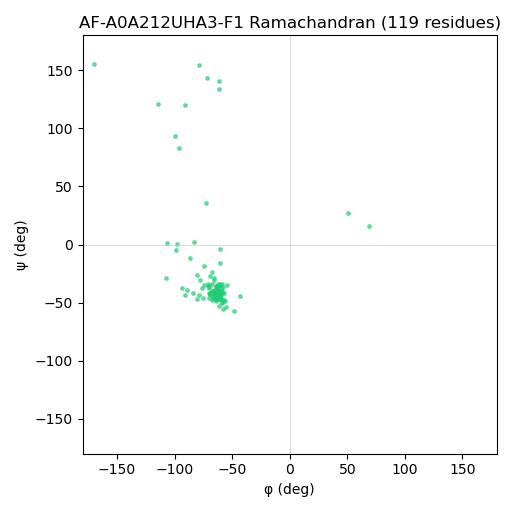8 96 LEU A CA 1
ATOM 803 C C . LEU A 1 96 ? 4.666 0.139 -0.617 1.00 77.88 96 LEU A C 1
ATOM 805 O O . LEU A 1 96 ? 3.915 0.640 0.220 1.00 77.88 96 LEU A O 1
ATOM 809 N N . ALA A 1 97 ? 5.437 -0.912 -0.331 1.00 81.12 97 ALA A N 1
ATOM 810 C CA . ALA A 1 97 ? 5.448 -1.560 0.983 1.00 81.12 97 ALA A CA 1
ATOM 811 C C . ALA A 1 97 ? 5.836 -0.589 2.117 1.00 81.12 97 ALA A C 1
ATOM 813 O O . ALA A 1 97 ? 5.225 -0.594 3.190 1.00 81.12 97 ALA A O 1
ATOM 814 N N . LEU A 1 98 ? 6.809 0.294 1.868 1.00 78.88 98 LEU A N 1
ATOM 815 C CA . LEU A 1 98 ? 7.213 1.327 2.822 1.00 78.88 98 LEU A CA 1
ATOM 816 C C . LEU A 1 98 ? 6.125 2.401 3.005 1.00 78.88 98 LEU A C 1
ATOM 818 O O . LEU A 1 98 ? 5.812 2.795 4.128 1.00 78.88 98 LEU A O 1
ATOM 822 N N . SER A 1 99 ? 5.505 2.844 1.906 1.00 79.88 99 SER A N 1
ATOM 823 C CA . SER A 1 99 ? 4.398 3.808 1.933 1.00 79.88 99 SER A CA 1
ATOM 824 C C . SER A 1 99 ? 3.198 3.269 2.711 1.00 79.88 99 SER A C 1
ATOM 826 O O . SER A 1 99 ? 2.530 4.012 3.432 1.00 79.88 99 SER A O 1
ATOM 828 N N . PHE A 1 100 ? 2.970 1.956 2.641 1.00 79.62 100 PHE A N 1
ATOM 829 C CA . PHE A 1 100 ? 1.912 1.287 3.376 1.00 79.62 100 PHE A CA 1
ATOM 830 C C . PHE A 1 100 ? 2.165 1.343 4.888 1.00 79.62 100 PHE A C 1
ATOM 832 O O . PHE A 1 100 ? 1.260 1.694 5.643 1.00 79.62 100 PHE A O 1
ATOM 839 N N . LEU A 1 101 ? 3.410 1.120 5.331 1.00 78.88 101 LEU A N 1
ATOM 840 C CA . LEU A 1 101 ? 3.803 1.260 6.740 1.00 78.88 101 LEU A CA 1
ATOM 841 C C . LEU A 1 101 ? 3.553 2.682 7.271 1.00 78.88 101 LEU A C 1
ATOM 843 O O . LEU A 1 101 ? 2.966 2.863 8.337 1.00 78.88 101 LEU A O 1
ATOM 847 N N . LEU A 1 102 ? 3.961 3.696 6.504 1.00 78.88 102 LEU A N 1
ATOM 848 C CA . LEU A 1 102 ? 3.731 5.107 6.831 1.00 78.88 102 LEU A CA 1
ATOM 849 C C . LEU A 1 102 ? 2.238 5.433 6.928 1.00 78.88 102 LEU A C 1
ATOM 851 O O . LEU A 1 102 ? 1.794 6.061 7.889 1.00 78.88 102 LEU A O 1
ATOM 855 N N . THR A 1 103 ? 1.451 4.962 5.963 1.00 80.12 103 THR A N 1
ATOM 856 C CA . THR A 1 103 ? 0.003 5.199 5.919 1.00 80.12 103 THR A CA 1
ATOM 857 C C . THR A 1 103 ? -0.697 4.557 7.118 1.00 80.12 103 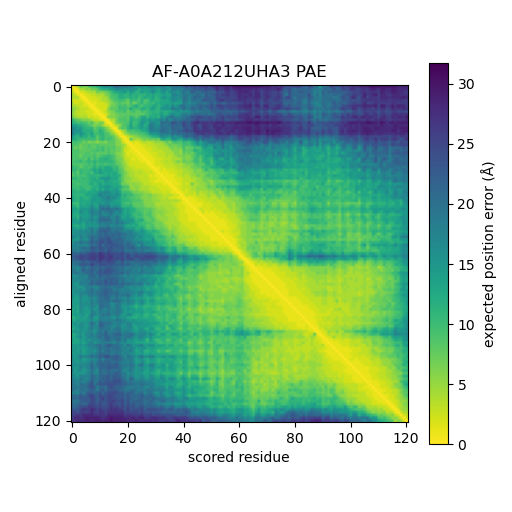THR A C 1
ATOM 859 O O . THR A 1 103 ? -1.542 5.189 7.754 1.00 80.12 103 THR A O 1
ATOM 862 N N . GLN A 1 104 ? -0.300 3.336 7.483 1.00 75.75 104 GLN A N 1
ATOM 863 C CA . GLN A 1 104 ? -0.774 2.626 8.673 1.00 75.75 104 GLN A CA 1
ATOM 864 C C . GLN A 1 104 ? -0.436 3.402 9.957 1.00 75.75 104 GLN A C 1
ATOM 866 O O . GLN A 1 104 ? -1.312 3.621 10.796 1.00 75.75 104 GLN A O 1
ATOM 871 N N . TRP A 1 105 ? 0.792 3.917 10.080 1.00 77.38 105 TRP A N 1
ATOM 872 C CA . TRP A 1 105 ? 1.212 4.717 11.235 1.00 77.38 105 TRP A CA 1
ATOM 873 C C . TRP A 1 105 ? 0.403 6.016 11.378 1.00 77.38 105 TRP A C 1
ATOM 875 O O . TRP A 1 105 ? -0.066 6.345 12.468 1.00 77.38 105 TRP A O 1
ATOM 885 N N . MET A 1 106 ? 0.138 6.712 10.267 1.00 80.06 106 MET A N 1
ATOM 886 C CA . MET A 1 106 ? -0.705 7.915 10.242 1.00 80.06 106 MET A CA 1
ATOM 887 C C . MET A 1 106 ? -2.184 7.633 10.559 1.00 80.06 106 MET A C 1
ATOM 889 O O . MET A 1 106 ? -2.913 8.533 10.990 1.00 80.06 106 MET A O 1
ATOM 893 N N . ARG A 1 107 ? -2.653 6.400 10.340 1.00 77.88 107 ARG A N 1
ATOM 894 C CA . ARG A 1 107 ? -4.045 5.984 10.566 1.00 77.88 107 ARG A CA 1
ATOM 895 C C . ARG A 1 107 ? -4.347 5.736 12.049 1.00 77.88 107 ARG A C 1
ATOM 897 O O . ARG A 1 107 ? -5.461 6.023 12.490 1.00 77.88 107 ARG A O 1
ATOM 904 N N . ILE A 1 108 ? -3.353 5.307 12.832 1.00 78.50 108 ILE A N 1
ATOM 905 C CA . ILE A 1 108 ? -3.464 5.041 14.281 1.00 78.50 108 ILE A CA 1
ATOM 906 C C . ILE A 1 108 ? -4.137 6.179 15.065 1.00 78.50 108 ILE A C 1
ATOM 908 O O . ILE A 1 108 ? -5.159 5.923 15.708 1.00 78.50 108 ILE A O 1
ATOM 912 N N . PRO A 1 109 ? -3.643 7.435 15.022 1.00 76.94 109 PRO A N 1
ATOM 913 C CA . PRO A 1 109 ? -4.233 8.519 15.807 1.00 76.94 109 PRO A CA 1
ATOM 914 C C . PRO A 1 109 ? -5.660 8.864 15.365 1.00 76.94 109 PRO A C 1
ATOM 916 O O . PRO A 1 109 ? -6.464 9.300 16.187 1.00 76.94 109 PRO A O 1
ATOM 919 N N . LYS A 1 110 ? -6.005 8.660 14.086 1.00 78.31 110 LYS A N 1
ATOM 920 C CA . LYS A 1 110 ? -7.360 8.915 13.574 1.00 78.31 110 LYS A CA 1
ATOM 921 C C . LYS A 1 110 ? -8.355 7.890 14.114 1.00 78.31 110 LYS A C 1
ATOM 923 O O . LYS A 1 110 ? -9.407 8.282 14.607 1.00 78.31 110 LYS A O 1
ATOM 928 N N . ILE A 1 111 ? -8.008 6.602 14.082 1.00 73.62 111 ILE A N 1
ATOM 929 C CA . ILE A 1 111 ? -8.877 5.538 14.606 1.00 73.62 111 ILE A CA 1
ATOM 930 C C . ILE A 1 111 ? -9.029 5.663 16.126 1.00 73.62 111 ILE A C 1
ATOM 932 O O . ILE A 1 111 ? -10.139 5.536 16.641 1.00 73.62 111 ILE A O 1
ATOM 936 N N . ALA A 1 112 ? -7.948 5.988 16.843 1.00 73.81 112 ALA A N 1
ATOM 937 C CA . ALA A 1 112 ? -8.000 6.205 18.288 1.00 73.81 112 ALA A CA 1
ATOM 938 C C . ALA A 1 112 ? -9.003 7.308 18.681 1.00 73.81 112 ALA A C 1
ATOM 940 O O . ALA A 1 112 ? -9.786 7.113 19.609 1.00 73.81 112 ALA A O 1
ATOM 941 N N . ARG A 1 113 ? -9.049 8.427 17.939 1.00 78.69 113 ARG A N 1
ATOM 942 C CA . ARG A 1 113 ? -10.040 9.499 18.164 1.00 78.69 113 ARG A CA 1
ATOM 943 C C . ARG A 1 113 ? -11.481 9.037 17.932 1.00 78.69 113 ARG A C 1
ATOM 945 O O . ARG A 1 113 ? -12.360 9.395 18.707 1.00 78.69 113 ARG A O 1
ATOM 952 N N . ILE A 1 114 ? -11.729 8.240 16.891 1.00 74.19 114 ILE A N 1
ATOM 953 C CA . ILE A 1 114 ? -13.072 7.718 16.577 1.00 74.19 114 ILE A CA 1
ATOM 954 C C . ILE A 1 114 ? -13.547 6.750 17.668 1.00 74.19 114 ILE A C 1
ATOM 956 O O . ILE A 1 114 ? -14.697 6.812 18.098 1.00 74.19 114 ILE A O 1
ATOM 960 N N . LEU A 1 115 ? -12.655 5.883 18.155 1.00 69.00 115 LEU A N 1
ATOM 961 C CA . LEU A 1 115 ? -12.958 4.963 19.253 1.00 69.00 115 LEU A CA 1
ATOM 962 C C . LEU A 1 115 ? -13.255 5.705 20.563 1.00 69.00 115 LEU A C 1
ATOM 964 O O . LEU A 1 115 ? -14.198 5.334 21.256 1.00 69.00 115 LEU A O 1
ATOM 968 N N . GLN A 1 116 ? -12.508 6.771 20.878 1.00 69.56 116 GLN A N 1
ATOM 969 C CA . GLN A 1 116 ? -12.789 7.628 22.037 1.00 69.56 116 GLN A CA 1
ATOM 970 C C . GLN A 1 116 ? -14.150 8.328 21.915 1.00 69.56 116 GLN A C 1
ATOM 972 O O . GLN A 1 116 ? -14.925 8.314 22.866 1.00 69.56 116 GLN A O 1
ATOM 977 N N . ALA A 1 117 ? -14.486 8.869 20.739 1.00 64.44 117 ALA A N 1
ATOM 978 C CA . ALA A 1 117 ? -15.780 9.511 20.502 1.00 64.44 117 ALA A CA 1
ATOM 979 C C . ALA A 1 117 ? -16.968 8.547 20.687 1.00 64.44 117 ALA A C 1
ATOM 981 O O . ALA A 1 117 ? -18.009 8.945 21.198 1.00 64.44 117 ALA A O 1
ATOM 982 N N . LYS A 1 118 ? -16.801 7.266 20.334 1.00 57.56 118 LYS A N 1
ATOM 983 C CA . LYS A 1 118 ? -17.828 6.226 20.508 1.00 57.56 118 LYS A CA 1
ATOM 984 C C . LYS A 1 118 ? -18.009 5.771 21.965 1.00 57.56 118 LYS A C 1
ATOM 986 O O . LYS A 1 118 ? -19.017 5.155 22.272 1.00 57.56 118 LYS A O 1
ATOM 991 N N . HIS A 1 119 ? -17.044 6.019 22.853 1.00 55.06 119 HIS A N 1
ATOM 992 C CA . HIS A 1 119 ? -17.149 5.655 24.275 1.00 55.06 119 HIS A CA 1
ATOM 993 C C . HIS A 1 119 ? -17.841 6.736 25.125 1.00 55.06 119 HIS A C 1
ATOM 995 O O . HIS A 1 119 ? -18.184 6.480 26.275 1.00 55.06 119 HIS A O 1
ATOM 1001 N N . HIS A 1 120 ? -18.036 7.932 24.562 1.00 49.03 120 HIS A N 1
ATOM 1002 C CA . HIS A 1 120 ? -18.710 9.069 25.199 1.00 49.03 120 HIS A CA 1
ATOM 1003 C C . HIS A 1 120 ? -20.118 9.346 24.641 1.00 49.03 120 HIS A C 1
ATOM 1005 O O . HIS A 1 120 ? -20.755 10.302 25.082 1.00 49.03 120 HIS A O 1
ATOM 1011 N N . ALA A 1 121 ? -20.584 8.537 23.687 1.00 48.31 121 ALA A N 1
ATOM 1012 C CA . ALA A 1 121 ? -21.940 8.546 23.139 1.00 48.31 121 ALA A CA 1
ATOM 1013 C C . ALA A 1 121 ? -22.693 7.301 23.616 1.00 48.31 121 ALA A C 1
ATOM 1015 O O . ALA A 1 121 ? -23.900 7.430 23.906 1.00 48.31 121 ALA A O 1
#

Mean predicted aligned error: 12.16 Å

Radius of gyration: 21.08 Å; Cα contacts (8 Å, |Δi|>4): 40; chains: 1; bounding box: 43×22×65 Å

Solvent-accessible surface area (backbone atoms only — not comparable to full-atom values): 6882 Å² total; per-residue (Å²): 118,65,62,70,46,53,54,49,31,54,74,71,66,61,62,72,94,82,68,55,72,64,58,57,51,52,50,48,64,54,47,54,59,48,51,42,65,68,48,39,54,58,55,53,49,52,51,52,52,52,48,51,50,49,51,49,50,42,68,73,76,37,96,63,59,68,69,59,50,53,49,49,54,47,65,66,48,36,57,55,28,50,48,46,18,65,76,67,69,37,64,64,34,49,55,49,43,51,52,49,54,54,51,52,60,64,43,50,67,57,52,53,52,55,56,55,57,62,74,77,107

Organism: NCBI:txid89968

Sequence (121 aa):
MTYAFNITFKVFGIGSEHETWESVLLESLLTIPLLFLLYGPLIIGGFYAVLIGLDVLCFTVTRLPLWRVLLLEWLLIVPIFIWWAFVYHYWLWLALALSFLLTQWMRIPKIARILQAKHHA

Secondary structure (DSSP, 8-state):
-HHHHHHHHHHTT-S-TT--HHHHHHHHHHHHHHHHHHHHHHHHHHHHHHHHHHHHHHHHH----HHHHHHHHHHHHHHHHHHHHHHS--THHHHHHHHHHHHHHHHHHHHHHHHHHHH--

Foldseek 3Di:
DPLVVVVVCVVVVNDDPPDDPVVSVVCCVVVVVVVCVPVVCVVVVVLVVVVVVLVCCCVPVHPDPLVVSLVVNLVVPLVVLVVCCVVVVPCVSVVVSVVSVVVSVVCVVVVVVVVVVVVVD

pLDDT: mean 73.05, std 8.47, range [47.06, 84.75]